Protein AF-A0A914NR14-F1 (afdb_monomer_lite)

Organism: Meloidogyne incognita (NCBI:txid6306)

Structure (mmCIF, N/CA/C/O backbone):
data_AF-A0A914NR14-F1
#
_entry.id   AF-A0A914NR14-F1
#
loop_
_atom_site.group_PDB
_atom_site.id
_atom_site.type_symbol
_atom_site.label_atom_id
_atom_site.label_alt_id
_atom_site.label_comp_id
_atom_site.label_asym_id
_atom_site.label_entity_id
_atom_site.label_seq_id
_atom_site.pdbx_PDB_ins_code
_atom_site.Cartn_x
_atom_site.Cartn_y
_atom_site.Cartn_z
_atom_site.occupancy
_atom_site.B_iso_or_equiv
_atom_site.auth_seq_id
_atom_site.auth_comp_id
_atom_site.auth_asym_id
_atom_site.auth_atom_id
_atom_site.pdbx_PDB_model_num
ATOM 1 N N . MET A 1 1 ? 8.752 2.535 11.564 1.00 39.41 1 MET A N 1
ATOM 2 C CA . MET A 1 1 ? 8.746 3.820 10.829 1.00 39.41 1 MET A CA 1
ATOM 3 C C . MET A 1 1 ? 7.407 4.492 11.110 1.00 39.41 1 MET A C 1
ATOM 5 O O . MET A 1 1 ? 6.388 3.861 10.872 1.00 39.41 1 MET A O 1
ATOM 9 N N . VAL A 1 2 ? 7.394 5.681 11.719 1.00 33.81 2 VAL A N 1
ATOM 10 C CA . VAL A 1 2 ? 6.148 6.427 11.985 1.00 33.81 2 VAL A CA 1
ATOM 11 C C . VAL A 1 2 ? 5.913 7.337 10.789 1.00 33.81 2 VAL A C 1
ATOM 13 O O . VAL A 1 2 ? 6.762 8.179 10.509 1.00 33.81 2 VAL A O 1
ATOM 16 N N . ASP A 1 3 ? 4.811 7.136 10.077 1.00 43.84 3 ASP A N 1
ATOM 17 C CA . ASP A 1 3 ? 4.462 7.901 8.877 1.00 43.84 3 ASP A CA 1
ATOM 18 C C . ASP A 1 3 ? 3.206 8.734 9.160 1.00 43.84 3 ASP A C 1
ATOM 20 O O . ASP A 1 3 ? 2.432 8.427 10.066 1.00 43.84 3 ASP A O 1
ATOM 24 N N . VAL A 1 4 ? 3.005 9.828 8.437 1.00 41.00 4 VAL A N 1
ATOM 25 C CA . VAL A 1 4 ? 1.839 10.701 8.642 1.00 41.00 4 VAL A CA 1
ATOM 26 C C . VAL A 1 4 ? 0.716 10.226 7.719 1.00 41.00 4 VAL A C 1
ATOM 28 O O . VAL A 1 4 ? 0.758 10.505 6.526 1.00 41.00 4 VAL A O 1
ATOM 31 N N . MET A 1 5 ? -0.261 9.482 8.245 1.00 51.50 5 MET A N 1
ATOM 32 C CA . MET A 1 5 ? -1.489 9.096 7.532 1.00 51.50 5 MET A CA 1
ATOM 33 C C . MET A 1 5 ? -2.672 9.114 8.507 1.00 51.50 5 MET A C 1
ATOM 35 O O . MET A 1 5 ? -2.501 9.035 9.725 1.00 51.50 5 MET A O 1
ATOM 39 N N . VAL A 1 6 ? -3.874 9.276 7.966 1.00 42.44 6 VAL A N 1
ATOM 40 C CA . VAL A 1 6 ? -5.114 9.442 8.722 1.00 42.44 6 VAL A CA 1
ATOM 41 C C . VAL A 1 6 ? -5.565 8.071 9.255 1.00 42.44 6 VAL A C 1
ATOM 43 O O . VAL A 1 6 ? -5.259 7.021 8.698 1.00 42.44 6 VAL A O 1
ATOM 46 N N . ASN A 1 7 ? -6.221 8.064 10.411 1.00 39.38 7 ASN A N 1
ATOM 47 C CA . ASN A 1 7 ? -6.814 6.865 10.991 1.00 39.38 7 ASN A CA 1
ATOM 48 C C . ASN A 1 7 ? -8.290 7.159 11.202 1.00 39.38 7 ASN A C 1
ATOM 50 O O . ASN A 1 7 ? -8.594 7.938 12.108 1.00 39.38 7 ASN A O 1
ATOM 54 N N . VAL A 1 8 ? -9.186 6.622 10.367 1.00 41.06 8 VAL A N 1
ATOM 55 C CA . VAL A 1 8 ? -10.618 6.667 10.685 1.00 41.06 8 VAL A CA 1
ATOM 56 C C . VAL A 1 8 ? -11.401 5.553 9.987 1.00 41.06 8 VAL A C 1
ATOM 58 O O . VAL A 1 8 ? -11.530 5.522 8.762 1.00 41.06 8 VAL A O 1
ATOM 61 N N . SER A 1 9 ? -12.036 4.715 10.802 1.00 30.77 9 SER A N 1
ATOM 62 C CA . SER A 1 9 ? -13.274 4.012 10.481 1.00 30.77 9 SER A CA 1
ATOM 63 C C . SER A 1 9 ? -14.329 5.047 10.045 1.00 30.77 9 SER A C 1
ATOM 65 O O . SER A 1 9 ? -14.710 5.900 10.843 1.00 30.77 9 SER A O 1
ATOM 67 N N . ASN A 1 10 ? -14.798 4.958 8.794 1.00 37.75 10 ASN A N 1
ATOM 68 C CA . ASN A 1 10 ? -15.833 5.766 8.111 1.00 37.75 10 ASN A CA 1
ATOM 69 C C . ASN A 1 10 ? -15.298 6.780 7.087 1.00 37.75 10 ASN A C 1
ATOM 71 O O . ASN A 1 10 ? -14.984 7.923 7.414 1.00 37.75 10 ASN A O 1
ATOM 75 N N . PHE A 1 11 ? -15.328 6.387 5.808 1.00 39.59 11 PHE A N 1
ATOM 76 C CA . PHE A 1 11 ? -15.273 7.326 4.689 1.00 39.59 11 PHE A CA 1
ATOM 77 C C . PHE A 1 11 ? -16.163 6.845 3.532 1.00 39.59 11 PHE A C 1
ATOM 79 O O . PHE A 1 11 ? -15.881 5.820 2.918 1.00 39.59 11 PHE A O 1
ATOM 86 N N . ILE A 1 12 ? -17.229 7.598 3.235 1.00 34.34 12 ILE A N 1
ATOM 87 C CA . ILE A 1 12 ? -17.950 7.582 1.955 1.00 34.34 12 ILE A CA 1
ATOM 88 C C . ILE A 1 12 ? -18.159 9.039 1.506 1.00 34.34 12 ILE A C 1
ATOM 90 O O . ILE A 1 12 ? -18.741 9.831 2.238 1.00 34.34 12 ILE A O 1
ATOM 94 N N . ALA A 1 13 ? -17.687 9.295 0.281 1.00 37.50 13 ALA A N 1
ATOM 95 C CA . ALA A 1 13 ? -18.101 10.274 -0.733 1.00 37.50 13 ALA A CA 1
ATOM 96 C C . ALA A 1 13 ? -17.915 11.811 -0.559 1.00 37.50 13 ALA A C 1
ATOM 98 O O . ALA A 1 13 ? -18.266 12.419 0.443 1.00 37.50 13 ALA A O 1
ATOM 99 N N . GLU A 1 14 ? -17.475 12.392 -1.694 1.00 31.56 14 GLU A N 1
ATOM 100 C CA . GLU A 1 14 ? -17.736 13.733 -2.274 1.00 31.56 14 GLU A CA 1
ATOM 101 C C . GLU A 1 14 ? -16.683 14.882 -2.209 1.00 31.56 14 GLU A C 1
ATOM 103 O O . GLU A 1 14 ? -16.430 15.493 -1.178 1.00 31.56 14 GLU A O 1
ATOM 108 N N . ASN A 1 15 ? -16.217 15.254 -3.422 1.00 34.84 15 ASN A N 1
ATOM 109 C CA . ASN A 1 15 ? -15.923 16.604 -3.970 1.00 34.84 15 ASN A CA 1
ATOM 110 C C . ASN A 1 15 ? -14.690 17.447 -3.503 1.00 34.84 15 ASN A C 1
ATOM 112 O O . ASN A 1 15 ? -14.023 17.120 -2.524 1.00 34.84 15 ASN A O 1
ATOM 116 N N . PRO A 1 16 ? -14.244 18.454 -4.306 1.00 40.41 16 PRO A N 1
ATOM 117 C CA . PRO A 1 16 ? -12.833 18.651 -4.644 1.00 40.41 16 PRO A CA 1
ATOM 118 C C . PRO A 1 16 ? -12.080 19.625 -3.723 1.00 40.41 16 PRO A C 1
ATOM 120 O O . PRO A 1 16 ? -12.512 20.743 -3.466 1.00 40.41 16 PRO A O 1
ATOM 123 N N . ARG A 1 17 ? -10.885 19.179 -3.311 1.00 43.47 17 ARG A N 1
ATOM 124 C CA . ARG A 1 17 ? -9.686 19.920 -2.858 1.00 43.47 17 ARG A CA 1
ATOM 125 C C . ARG A 1 17 ? -9.862 21.435 -2.628 1.00 43.47 17 ARG A C 1
ATOM 127 O O . ARG A 1 17 ? -9.436 22.242 -3.451 1.00 43.47 17 ARG A O 1
ATOM 134 N N . GLN A 1 18 ? -10.357 21.816 -1.453 1.00 36.59 18 GLN A N 1
ATOM 135 C CA . GLN A 1 18 ? -10.075 23.123 -0.858 1.00 36.59 18 GLN A CA 1
ATOM 136 C C . GLN A 1 18 ? -9.278 22.914 0.427 1.00 36.59 18 GLN A C 1
ATOM 138 O O . GLN A 1 18 ? -9.782 22.373 1.405 1.00 36.59 18 GLN A O 1
ATOM 143 N N . THR A 1 19 ? -8.010 23.316 0.403 1.00 46.59 19 THR A N 1
ATOM 144 C CA . THR A 1 19 ? -7.203 23.510 1.611 1.00 46.59 19 THR A CA 1
ATOM 145 C C . THR A 1 19 ? -7.312 24.983 1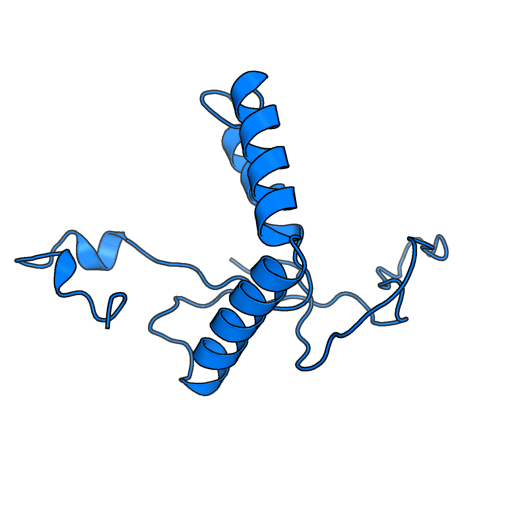.992 1.00 46.59 19 THR A C 1
ATOM 147 O O . THR A 1 19 ? -7.082 25.836 1.135 1.00 46.59 19 THR A O 1
ATOM 150 N N . ASP A 1 20 ? -7.626 25.296 3.247 1.00 46.69 20 ASP A N 1
ATOM 151 C CA . ASP A 1 20 ? -7.832 26.662 3.769 1.00 46.69 20 ASP A CA 1
ATOM 152 C C . ASP A 1 20 ? -6.556 27.531 3.841 1.00 46.69 20 ASP A C 1
ATOM 154 O O . ASP A 1 20 ? -6.577 28.637 4.379 1.00 46.69 20 ASP A O 1
ATOM 158 N N . GLY A 1 21 ? -5.430 27.049 3.307 1.00 45.31 21 GLY A N 1
ATOM 159 C CA . GLY A 1 21 ? -4.167 27.783 3.290 1.00 45.31 21 GLY A CA 1
ATOM 160 C C . GLY A 1 21 ? -3.551 27.998 4.676 1.00 45.31 21 GLY A C 1
ATOM 161 O O . GLY A 1 21 ? -2.628 28.804 4.805 1.00 45.31 21 GLY A O 1
ATOM 162 N N . SER A 1 22 ? -4.015 27.295 5.717 1.00 45.28 22 SER A N 1
ATOM 163 C CA . SER A 1 22 ? -3.427 27.392 7.050 1.00 45.28 22 SER A CA 1
ATOM 164 C C . SER A 1 22 ? -2.019 26.796 7.065 1.00 45.28 22 SER A C 1
ATOM 166 O O . SER A 1 22 ? -1.825 25.581 7.048 1.00 45.28 22 SER A O 1
ATOM 168 N N . VAL A 1 23 ? -1.017 27.672 7.168 1.00 48.75 23 VAL A N 1
ATOM 169 C CA . VAL A 1 23 ? 0.420 27.356 7.287 1.00 48.75 23 VAL A CA 1
ATOM 170 C C . VAL A 1 23 ? 0.772 26.395 8.437 1.00 48.75 23 VAL A C 1
ATOM 172 O O . VAL A 1 23 ? 1.888 25.890 8.470 1.00 48.75 23 VAL A O 1
ATOM 175 N N . ASN A 1 24 ? -0.164 26.101 9.351 1.00 51.25 24 ASN A N 1
ATOM 176 C CA . ASN A 1 24 ? 0.045 25.227 10.513 1.00 51.25 24 ASN A CA 1
ATOM 177 C C . ASN A 1 24 ? -1.058 24.164 10.714 1.00 51.25 24 ASN A C 1
ATOM 179 O O . ASN A 1 24 ? -1.095 23.510 11.758 1.00 51.25 24 ASN A O 1
ATOM 183 N N . GLY A 1 25 ? -1.974 23.987 9.757 1.00 55.06 25 GLY A N 1
ATOM 184 C CA . GLY A 1 25 ? -3.107 23.068 9.883 1.00 55.06 25 GLY A CA 1
ATOM 185 C C . GLY A 1 25 ? -3.260 22.192 8.650 1.00 55.06 25 GLY A C 1
ATOM 186 O O . GLY A 1 25 ? -3.938 22.571 7.707 1.00 55.06 25 GLY A O 1
ATOM 187 N N . CYS A 1 26 ? -2.655 21.001 8.653 1.00 64.38 26 CYS A N 1
ATOM 188 C CA . CYS A 1 26 ? -2.974 19.991 7.645 1.00 64.38 26 CYS A CA 1
ATOM 189 C C . CYS A 1 26 ? -4.380 19.458 7.936 1.00 64.38 26 CYS A C 1
ATOM 191 O O . CYS A 1 26 ? -4.549 18.613 8.815 1.00 64.38 26 CYS A O 1
ATOM 193 N N . THR A 1 27 ? -5.379 19.981 7.234 1.00 70.44 27 THR A N 1
ATOM 194 C CA . THR A 1 27 ? -6.784 19.592 7.374 1.00 70.44 27 THR A CA 1
ATOM 195 C C . THR A 1 27 ? -7.265 19.015 6.044 1.00 70.44 27 THR A C 1
ATOM 197 O O . THR A 1 27 ? -7.046 19.608 4.989 1.00 70.44 27 THR A O 1
ATOM 200 N N . LEU A 1 28 ? -7.872 17.830 6.081 1.00 68.12 28 LEU A N 1
ATOM 201 C CA . LEU A 1 28 ? -8.512 17.197 4.931 1.00 68.12 28 LEU A CA 1
ATOM 202 C C . LEU A 1 28 ? -9.747 18.001 4.490 1.00 68.12 28 LEU A C 1
ATOM 204 O O . LEU A 1 28 ? -10.284 18.803 5.253 1.00 68.12 28 LEU A O 1
ATOM 208 N N . SER A 1 29 ? -10.250 17.739 3.280 1.00 67.25 29 SER A N 1
ATOM 209 C CA . SER A 1 29 ? -11.449 18.404 2.737 1.00 67.25 29 SER A CA 1
ATOM 210 C C . SER A 1 29 ? -12.705 18.227 3.601 1.00 67.25 29 SER A C 1
ATOM 212 O O . SER A 1 29 ? -13.613 19.046 3.529 1.00 67.25 29 SER A O 1
ATOM 214 N N . ASN A 1 30 ? -12.746 17.198 4.449 1.00 67.62 30 ASN A N 1
ATOM 215 C CA . ASN A 1 30 ? -13.831 16.941 5.397 1.00 67.62 30 ASN A CA 1
ATOM 216 C C . ASN A 1 30 ? -13.635 17.613 6.776 1.00 67.62 30 ASN A C 1
ATOM 218 O O . ASN A 1 30 ? -14.355 17.298 7.720 1.00 67.62 30 ASN A O 1
ATOM 222 N N . GLY A 1 31 ? -12.635 18.487 6.934 1.00 72.69 31 GLY A N 1
ATOM 223 C CA . GLY A 1 31 ? -12.349 19.176 8.195 1.00 72.69 31 GLY A CA 1
ATOM 224 C C . GLY A 1 31 ? -11.526 18.365 9.205 1.00 72.69 31 GLY A C 1
ATOM 225 O O . GLY A 1 31 ? -11.204 18.880 10.279 1.00 72.69 31 GLY A O 1
ATOM 226 N N . GLN A 1 32 ? -11.143 17.121 8.896 1.00 69.62 32 GLN A N 1
ATOM 227 C CA . GLN A 1 32 ? -10.303 16.321 9.789 1.00 69.62 32 GLN A CA 1
ATOM 228 C C . GLN A 1 32 ? -8.847 16.773 9.746 1.00 69.62 32 GLN A C 1
ATOM 230 O O . GLN A 1 32 ? -8.238 16.878 8.683 1.00 69.62 32 GLN A O 1
ATOM 235 N N . LYS A 1 33 ? -8.250 16.973 10.923 1.00 74.12 33 LYS A N 1
ATOM 236 C CA . LYS A 1 33 ? -6.810 17.220 11.032 1.00 74.12 33 LYS A CA 1
ATOM 237 C C . LYS A 1 33 ? -6.038 15.949 10.706 1.00 74.12 33 LYS A C 1
ATOM 239 O O . LYS A 1 33 ? -6.278 14.914 11.324 1.00 74.12 33 LYS A O 1
ATOM 244 N N . VAL A 1 34 ? -5.061 16.051 9.815 1.00 70.44 34 VAL A N 1
ATOM 245 C CA . VAL A 1 34 ? -4.122 14.972 9.512 1.00 70.44 34 VAL A CA 1
ATOM 246 C C . VAL A 1 34 ? -3.367 14.592 10.788 1.00 70.44 34 VAL A C 1
ATOM 248 O O . VAL A 1 34 ? -2.812 15.451 11.474 1.00 70.44 34 VAL A O 1
ATOM 251 N N . GLN A 1 35 ? -3.372 13.301 11.116 1.00 72.00 35 GLN A N 1
ATOM 252 C CA . GLN A 1 35 ? -2.673 12.735 12.269 1.00 72.00 35 GLN A CA 1
ATOM 253 C C . GLN A 1 35 ? -1.527 11.827 11.815 1.00 72.00 35 GLN A C 1
ATOM 255 O O . GLN A 1 35 ? -1.353 11.551 10.629 1.00 72.00 35 GLN A O 1
ATOM 260 N N . LYS A 1 36 ? -0.711 11.379 12.773 1.00 74.25 36 LYS A N 1
ATOM 261 C CA . LYS A 1 36 ? 0.281 10.329 12.529 1.00 74.25 36 LYS A CA 1
ATOM 262 C C . LYS A 1 36 ? -0.413 8.970 12.447 1.00 74.25 36 LYS A C 1
ATOM 264 O O . LYS A 1 36 ? -1.270 8.674 13.276 1.00 74.25 36 LYS A O 1
ATOM 269 N N . ALA A 1 37 ? 0.042 8.130 11.525 1.00 79.19 37 ALA A N 1
ATOM 270 C CA . ALA A 1 37 ? -0.358 6.736 11.421 1.00 79.19 37 ALA A CA 1
ATOM 271 C C . ALA A 1 37 ? 0.743 5.819 11.948 1.00 79.19 37 ALA A C 1
ATOM 273 O O . ALA A 1 37 ? 1.931 5.966 11.639 1.00 79.19 37 ALA A O 1
ATOM 274 N N . LEU A 1 38 ? 0.332 4.808 12.709 1.00 85.50 38 LEU A N 1
ATOM 275 C CA . LEU A 1 38 ? 1.216 3.721 13.094 1.00 85.50 38 LEU A CA 1
ATOM 276 C C . LEU A 1 38 ? 1.126 2.601 12.055 1.00 85.50 38 LEU A C 1
ATOM 278 O O . LEU A 1 38 ? 0.126 1.894 11.969 1.00 85.50 38 LEU A O 1
ATOM 282 N N . ARG A 1 39 ? 2.195 2.419 11.277 1.00 90.62 39 ARG A N 1
ATOM 283 C CA . ARG A 1 39 ? 2.330 1.289 10.352 1.00 90.62 39 ARG A CA 1
ATOM 284 C C . ARG A 1 39 ? 2.887 0.095 11.125 1.00 90.62 39 ARG A C 1
ATOM 286 O O . ARG A 1 39 ? 4.0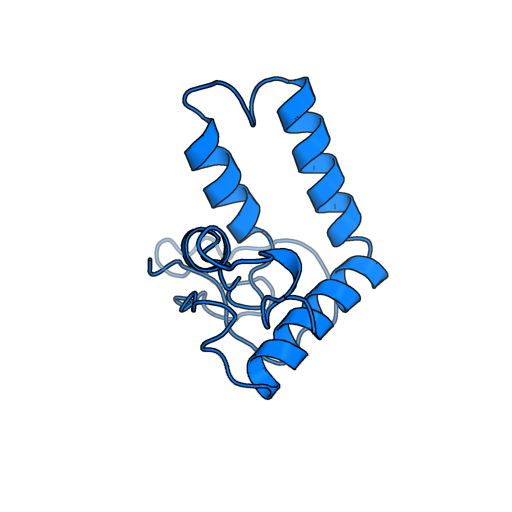45 0.124 11.539 1.00 90.62 39 ARG A O 1
ATOM 293 N N . LYS A 1 40 ? 2.047 -0.912 11.357 1.00 93.44 40 LYS A N 1
ATOM 294 C CA . LYS A 1 40 ? 2.393 -2.169 12.030 1.00 93.44 40 LYS A CA 1
ATOM 295 C C . LYS A 1 40 ? 2.781 -3.243 11.011 1.00 93.44 40 LYS A C 1
ATOM 297 O O . LYS A 1 40 ? 2.425 -3.138 9.837 1.00 93.44 40 LYS A O 1
ATOM 302 N N . GLU A 1 41 ? 3.500 -4.257 11.478 1.00 95.00 41 GLU A N 1
ATOM 303 C CA . GLU A 1 41 ? 3.705 -5.496 10.727 1.00 95.00 41 GLU A CA 1
ATOM 304 C C . GLU A 1 41 ? 2.353 -6.231 10.631 1.00 95.00 41 GLU A C 1
ATOM 306 O O . GLU A 1 41 ? 1.641 -6.335 11.630 1.00 95.00 41 GLU A O 1
ATOM 311 N N . ILE A 1 42 ? 1.960 -6.676 9.435 1.00 94.38 42 ILE A N 1
ATOM 312 C CA . ILE A 1 42 ? 0.601 -7.166 9.127 1.00 94.38 42 ILE A CA 1
ATOM 313 C C . ILE A 1 42 ? 0.184 -8.442 9.889 1.00 94.38 42 ILE A C 1
ATOM 315 O O . ILE A 1 42 ? -1.003 -8.754 9.990 1.00 94.38 42 ILE A O 1
ATOM 319 N N . ARG A 1 43 ? 1.127 -9.189 10.463 1.00 93.44 43 ARG A N 1
ATOM 320 C CA . ARG A 1 43 ? 0.868 -10.359 11.321 1.00 93.44 43 ARG A CA 1
ATOM 321 C C . ARG A 1 43 ? 0.691 -9.976 12.790 1.00 93.44 43 ARG A C 1
ATOM 323 O O . ARG A 1 43 ? 0.293 -10.818 13.582 1.00 93.44 43 ARG A O 1
ATOM 330 N N . MET A 1 44 ? 0.977 -8.723 13.144 1.00 94.44 44 MET A N 1
ATOM 331 C CA . MET A 1 44 ? 0.909 -8.192 14.511 1.00 94.44 44 MET A CA 1
ATOM 332 C C . MET A 1 44 ? -0.299 -7.270 14.748 1.00 94.44 44 MET A C 1
ATOM 334 O O . MET A 1 44 ? -0.403 -6.662 15.814 1.00 94.44 44 MET A O 1
ATOM 338 N N . ILE A 1 45 ? -1.179 -7.113 13.759 1.00 93.94 45 ILE A N 1
ATOM 339 C CA . ILE A 1 45 ? -2.430 -6.346 13.876 1.00 93.94 45 ILE A CA 1
ATOM 340 C C . ILE A 1 45 ? -3.573 -7.254 14.333 1.00 93.94 45 ILE A C 1
ATOM 342 O O . ILE A 1 45 ? -3.497 -8.467 14.138 1.00 93.94 45 ILE A O 1
ATOM 346 N N . SER A 1 46 ? -4.623 -6.681 14.924 1.00 94.69 46 SER A N 1
ATOM 347 C CA . SER A 1 46 ? -5.809 -7.468 15.285 1.00 94.69 46 SER A CA 1
ATOM 348 C C . SER A 1 46 ? -6.609 -7.901 14.051 1.00 94.69 46 SER A C 1
ATOM 350 O O . SER A 1 46 ? -6.452 -7.342 12.960 1.00 94.69 46 SER A O 1
ATOM 352 N N . ASP A 1 47 ? -7.497 -8.881 14.220 1.00 94.19 47 ASP A N 1
ATOM 353 C CA . ASP A 1 47 ? -8.392 -9.322 13.147 1.00 94.19 47 ASP A CA 1
ATOM 354 C C . ASP A 1 47 ? -9.321 -8.190 12.689 1.00 94.19 47 ASP A C 1
ATOM 356 O O . ASP A 1 47 ? -9.604 -8.059 11.499 1.00 94.19 47 ASP A O 1
ATOM 360 N N . GLU A 1 48 ? -9.758 -7.323 13.605 1.00 94.69 48 GLU A N 1
ATOM 361 C CA . GLU A 1 48 ? -10.534 -6.125 13.279 1.00 94.69 48 GLU A CA 1
ATOM 362 C C . GLU A 1 48 ? -9.726 -5.164 12.402 1.00 94.69 48 GLU A C 1
ATOM 364 O O . GLU A 1 48 ? -10.199 -4.787 11.330 1.00 94.69 48 GLU A O 1
ATOM 369 N N . GLU A 1 49 ? -8.489 -4.834 12.795 1.00 92.12 49 GLU A N 1
ATOM 370 C CA . GLU A 1 49 ? -7.601 -3.963 12.008 1.00 92.12 49 GLU A CA 1
ATOM 371 C C . GLU A 1 49 ? -7.335 -4.553 10.611 1.00 92.12 49 GLU A C 1
ATOM 373 O O . GLU A 1 49 ? -7.362 -3.842 9.602 1.00 92.12 49 GLU A O 1
ATOM 378 N N . ARG A 1 50 ? -7.123 -5.873 10.526 1.00 91.94 50 ARG A N 1
ATOM 379 C CA . ARG A 1 50 ? -6.926 -6.585 9.256 1.00 91.94 50 ARG A CA 1
ATOM 380 C C . ARG A 1 50 ? -8.170 -6.515 8.370 1.00 91.94 50 ARG A C 1
ATOM 382 O O . ARG A 1 50 ? -8.058 -6.232 7.175 1.00 91.94 50 ARG A O 1
ATOM 389 N N . ASN A 1 51 ? -9.349 -6.752 8.942 1.00 93.06 51 ASN A N 1
ATOM 390 C CA . ASN A 1 51 ? -10.618 -6.701 8.223 1.00 93.06 51 ASN A CA 1
ATOM 391 C C . ASN A 1 51 ? -10.924 -5.290 7.709 1.00 93.06 51 ASN A C 1
ATOM 393 O O . ASN A 1 51 ? -11.364 -5.148 6.567 1.00 93.06 51 ASN A O 1
ATOM 397 N N . GLU A 1 52 ? -10.650 -4.251 8.501 1.00 92.38 52 GLU A N 1
ATOM 398 C CA . GLU A 1 52 ? -10.788 -2.854 8.079 1.00 92.38 52 GLU A CA 1
ATOM 399 C C . GLU A 1 52 ? -9.830 -2.510 6.929 1.00 92.38 52 GLU A C 1
ATOM 401 O O . GLU A 1 52 ? -10.272 -1.957 5.919 1.00 92.38 52 GLU A O 1
ATOM 406 N N . LEU A 1 53 ? -8.551 -2.903 7.024 1.00 90.50 53 LEU A N 1
ATOM 407 C CA . LEU A 1 53 ? -7.567 -2.703 5.953 1.00 90.50 53 LEU A CA 1
ATOM 408 C C . LEU A 1 53 ? -8.026 -3.356 4.641 1.00 90.50 53 LEU A C 1
ATOM 410 O O . LEU A 1 53 ? -8.032 -2.715 3.589 1.00 90.50 53 LEU A O 1
ATOM 414 N N . PHE A 1 54 ? -8.423 -4.629 4.684 1.00 91.94 54 PHE A N 1
ATOM 415 C CA . PHE A 1 54 ? -8.839 -5.360 3.486 1.00 91.94 54 PHE A CA 1
ATOM 416 C C . PHE A 1 54 ? -10.165 -4.856 2.928 1.00 91.94 54 PHE A C 1
ATOM 418 O O . PHE A 1 54 ? -10.329 -4.801 1.707 1.00 91.94 54 PHE A O 1
ATOM 425 N N . LYS A 1 55 ? -11.094 -4.434 3.792 1.00 93.44 55 LYS A N 1
ATOM 426 C CA . LYS A 1 55 ? -12.316 -3.764 3.352 1.00 93.44 55 LYS A CA 1
ATOM 427 C C . LYS A 1 55 ? -11.979 -2.475 2.605 1.00 93.44 55 LYS A C 1
ATOM 429 O O . LYS A 1 55 ? -12.465 -2.309 1.496 1.00 93.44 55 LYS A O 1
ATOM 434 N N . ALA A 1 56 ? -11.113 -1.620 3.145 1.00 91.44 56 ALA A N 1
ATOM 435 C CA . ALA A 1 56 ? -10.747 -0.367 2.488 1.00 91.44 56 ALA A CA 1
ATOM 436 C C . ALA A 1 56 ? -10.063 -0.587 1.130 1.00 91.44 56 ALA A C 1
ATOM 438 O O . ALA A 1 56 ? -10.344 0.138 0.180 1.00 91.44 56 ALA A O 1
ATOM 439 N N . ILE A 1 57 ? -9.203 -1.604 1.002 1.00 91.00 57 ILE A N 1
ATOM 440 C CA . ILE A 1 57 ? -8.586 -1.957 -0.289 1.00 91.00 57 ILE A CA 1
ATOM 441 C C . ILE A 1 57 ? -9.648 -2.421 -1.298 1.00 91.00 57 ILE A C 1
ATOM 443 O O . ILE A 1 57 ? -9.576 -2.046 -2.468 1.00 91.00 57 ILE A O 1
ATOM 447 N N . ARG A 1 58 ? -10.642 -3.208 -0.863 1.00 94.19 58 ARG A N 1
ATOM 448 C CA . ARG A 1 58 ? -11.772 -3.597 -1.723 1.00 94.19 58 ARG A CA 1
ATOM 449 C C . ARG A 1 58 ? -12.629 -2.399 -2.113 1.00 94.19 58 ARG A C 1
ATOM 451 O O . ARG A 1 58 ? -12.894 -2.236 -3.295 1.00 94.19 58 ARG A O 1
ATOM 458 N N . ASP A 1 59 ? -12.960 -1.527 -1.164 1.00 93.44 59 ASP A N 1
ATOM 459 C CA . ASP A 1 59 ? -13.719 -0.305 -1.437 1.00 93.44 59 ASP A CA 1
ATOM 460 C C . ASP A 1 59 ? -12.994 0.558 -2.490 1.00 93.44 59 ASP A C 1
ATOM 462 O O . ASP A 1 59 ? -13.619 1.013 -3.443 1.00 93.44 59 ASP A O 1
ATOM 466 N N . MET A 1 60 ? -11.663 0.709 -2.394 1.00 90.88 60 MET A N 1
ATOM 467 C CA . MET A 1 60 ? -10.861 1.400 -3.420 1.00 90.88 60 MET A CA 1
ATOM 468 C C . MET A 1 60 ? -10.938 0.730 -4.792 1.00 90.88 60 MET A C 1
ATOM 470 O O . MET A 1 60 ? -10.835 1.398 -5.823 1.00 90.88 60 MET A O 1
ATOM 474 N N . LYS A 1 61 ? -11.018 -0.601 -4.833 1.00 93.81 61 LYS A N 1
ATOM 475 C CA . LYS A 1 61 ? -11.157 -1.327 -6.092 1.00 93.81 61 LYS A CA 1
ATOM 476 C C . LYS A 1 61 ? -12.541 -1.088 -6.694 1.00 93.81 61 LYS A C 1
ATOM 478 O O . LYS A 1 61 ? -12.624 -0.828 -7.892 1.00 93.81 61 LYS A O 1
ATOM 483 N N . ASP A 1 62 ? -13.580 -1.086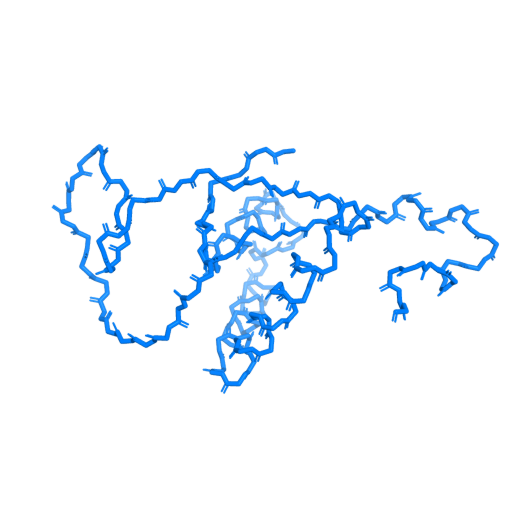 -5.867 1.00 95.62 62 ASP A N 1
ATOM 484 C CA . ASP A 1 62 ? -14.963 -0.841 -6.281 1.00 95.62 62 ASP A CA 1
ATOM 485 C C . ASP A 1 62 ? -15.177 0.605 -6.773 1.00 95.62 62 ASP A C 1
ATOM 487 O O . ASP A 1 62 ? -15.934 0.831 -7.717 1.00 95.62 62 ASP A O 1
ATOM 491 N N . THR A 1 63 ? -14.460 1.586 -6.208 1.00 91.94 63 THR A N 1
ATOM 492 C CA . THR A 1 63 ? -14.489 2.997 -6.649 1.00 91.94 63 THR A CA 1
ATOM 493 C C . THR A 1 63 ? -13.505 3.322 -7.775 1.00 91.94 63 THR A C 1
ATOM 495 O O . THR A 1 63 ? -13.428 4.471 -8.204 1.00 91.94 63 THR A O 1
ATOM 498 N N . SER A 1 64 ? -12.761 2.335 -8.290 1.00 93.38 64 SER A N 1
ATOM 499 C CA . SER A 1 64 ? -11.668 2.506 -9.270 1.00 93.38 64 SER A CA 1
ATOM 500 C C . SER A 1 64 ? -10.449 3.306 -8.780 1.00 93.38 64 SER A C 1
ATOM 502 O O . SER A 1 64 ? -9.492 3.479 -9.539 1.00 93.38 64 SER A O 1
ATOM 504 N N . ASP A 1 65 ? -10.406 3.734 -7.515 1.00 91.12 65 ASP A N 1
ATOM 505 C CA . ASP A 1 65 ? -9.240 4.407 -6.929 1.00 91.12 65 ASP A CA 1
ATOM 506 C C . ASP A 1 65 ? -7.996 3.507 -6.949 1.00 91.12 65 ASP A C 1
ATOM 508 O O . ASP A 1 65 ? -6.882 3.981 -7.185 1.00 91.12 65 ASP A O 1
ATOM 512 N N . TYR A 1 66 ? -8.179 2.193 -6.770 1.00 91.69 66 TYR A N 1
ATOM 513 C CA . TYR A 1 66 ? -7.101 1.207 -6.884 1.00 91.69 66 TYR A CA 1
ATOM 514 C C . TYR A 1 66 ? -6.492 1.184 -8.299 1.00 91.69 66 TYR A C 1
ATOM 516 O O . TYR A 1 66 ? -5.272 1.170 -8.466 1.00 91.69 66 TYR A O 1
ATOM 524 N N . ASP A 1 67 ? -7.331 1.232 -9.335 1.00 95.00 67 ASP A N 1
ATOM 525 C CA . ASP A 1 67 ? -6.875 1.221 -10.731 1.00 95.00 67 ASP A CA 1
ATOM 526 C C . ASP A 1 67 ? -6.244 2.560 -11.132 1.00 95.00 67 ASP A C 1
ATOM 528 O O . ASP A 1 67 ? -5.281 2.609 -11.908 1.00 95.00 67 ASP A O 1
ATOM 532 N N . TYR A 1 68 ? -6.732 3.657 -10.550 1.00 94.12 68 TYR A N 1
ATOM 533 C CA . TYR A 1 68 ? -6.134 4.975 -10.700 1.00 94.12 68 TYR A CA 1
ATOM 534 C C . TYR A 1 68 ? -4.702 5.014 -10.154 1.00 94.12 68 TYR A C 1
ATOM 536 O O . TYR A 1 68 ? -3.785 5.429 -10.870 1.00 94.12 68 TYR A O 1
ATOM 544 N N . ILE A 1 69 ? -4.464 4.529 -8.928 1.00 92.12 69 ILE A N 1
ATOM 545 C CA . ILE A 1 69 ? -3.101 4.493 -8.375 1.00 92.12 69 ILE A CA 1
ATOM 546 C C . ILE A 1 69 ? -2.195 3.552 -9.182 1.00 92.12 69 ILE A C 1
ATOM 548 O O . ILE A 1 69 ? -1.070 3.939 -9.508 1.00 92.12 69 ILE A O 1
ATOM 552 N N . ALA A 1 70 ? -2.702 2.393 -9.619 1.00 94.75 70 ALA A N 1
ATOM 553 C CA . ALA A 1 70 ? -1.960 1.473 -10.482 1.00 94.75 70 ALA A CA 1
ATOM 554 C C . ALA A 1 70 ? -1.542 2.144 -11.804 1.00 94.75 70 ALA A C 1
ATOM 556 O O . ALA A 1 70 ? -0.406 1.997 -12.258 1.00 94.75 70 ALA A O 1
ATOM 557 N N . THR A 1 71 ? -2.424 2.961 -12.386 1.00 96.62 71 THR A N 1
ATOM 558 C CA . THR A 1 71 ? -2.120 3.744 -13.590 1.00 96.62 71 THR A CA 1
ATOM 559 C C . THR A 1 71 ? -1.019 4.772 -13.339 1.00 96.62 71 THR A C 1
ATOM 561 O O . THR A 1 71 ? -0.130 4.925 -14.178 1.00 96.62 71 THR A O 1
ATOM 564 N N . ILE A 1 72 ? -1.025 5.456 -12.190 1.00 95.75 72 ILE A N 1
ATOM 565 C CA . ILE A 1 72 ? 0.043 6.407 -11.849 1.00 95.75 72 ILE A CA 1
ATOM 566 C C . ILE A 1 72 ? 1.395 5.695 -11.716 1.00 95.75 72 ILE A C 1
ATOM 568 O O . ILE A 1 72 ? 2.405 6.223 -12.186 1.00 95.75 72 ILE A O 1
ATOM 572 N N . HIS A 1 73 ? 1.429 4.510 -11.099 1.00 96.25 73 HIS A N 1
ATOM 573 C CA . HIS A 1 73 ? 2.648 3.699 -11.025 1.00 96.25 73 HIS A CA 1
ATOM 574 C C . HIS A 1 73 ? 3.160 3.315 -12.413 1.00 96.25 73 HIS A C 1
ATOM 576 O O . HIS A 1 73 ? 4.321 3.593 -12.718 1.00 96.25 73 HIS A O 1
ATOM 582 N N . ARG A 1 74 ? 2.286 2.792 -13.284 1.00 97.62 74 ARG A N 1
ATOM 583 C CA . ARG A 1 74 ? 2.631 2.442 -14.671 1.00 97.62 74 ARG A CA 1
ATOM 584 C C . ARG A 1 74 ? 3.256 3.620 -15.420 1.00 97.62 74 ARG A C 1
ATOM 586 O O . ARG A 1 74 ? 4.322 3.475 -16.007 1.00 97.62 74 ARG A O 1
ATOM 593 N N . LEU A 1 75 ? 2.626 4.794 -15.372 1.00 97.38 75 LEU A N 1
ATOM 594 C CA . LEU A 1 75 ? 3.128 5.988 -16.060 1.00 97.38 75 LEU A CA 1
ATOM 595 C C . LEU A 1 75 ? 4.489 6.442 -15.515 1.00 97.38 75 LEU A C 1
ATOM 597 O O . LEU A 1 75 ? 5.367 6.829 -16.283 1.00 97.38 75 LEU A O 1
ATOM 601 N N . ALA A 1 76 ? 4.689 6.376 -14.197 1.00 96.00 76 ALA A N 1
ATOM 602 C CA . ALA A 1 76 ? 5.966 6.726 -13.586 1.00 96.00 76 ALA A CA 1
ATOM 603 C C . ALA A 1 76 ? 7.075 5.711 -13.907 1.00 96.00 76 ALA A C 1
ATOM 605 O O . ALA A 1 76 ? 8.236 6.101 -14.037 1.00 96.00 76 ALA A O 1
ATOM 606 N N . TYR A 1 77 ? 6.735 4.430 -14.053 1.00 95.56 77 TYR A N 1
ATOM 607 C CA . TYR A 1 77 ? 7.650 3.404 -14.548 1.00 95.56 77 TYR A CA 1
ATOM 608 C C . TYR A 1 77 ? 8.066 3.675 -16.000 1.00 95.56 77 TYR A C 1
ATOM 610 O O . TYR A 1 77 ? 9.260 3.724 -16.284 1.00 95.56 77 TYR A O 1
ATOM 618 N N . GLU A 1 78 ? 7.106 3.927 -16.896 1.00 96.88 78 GLU A N 1
ATOM 619 C CA . GLU A 1 78 ? 7.356 4.212 -18.321 1.00 96.88 78 GLU A CA 1
ATOM 620 C C . GLU A 1 78 ? 8.254 5.439 -18.534 1.00 96.88 78 GLU A C 1
ATOM 622 O O . GLU A 1 78 ? 9.023 5.494 -19.489 1.00 96.88 78 GLU A O 1
ATOM 627 N N . GLN A 1 79 ? 8.192 6.407 -17.619 1.00 94.44 79 GLN A N 1
ATOM 628 C CA . GLN A 1 79 ? 9.019 7.616 -17.636 1.00 94.44 79 GLN A CA 1
ATOM 629 C C . GLN A 1 79 ? 10.369 7.445 -16.913 1.00 94.44 79 GLN A C 1
ATOM 631 O O . GLN A 1 79 ? 11.140 8.399 -16.831 1.00 94.44 79 GLN A O 1
ATOM 636 N N . GLY A 1 80 ? 10.655 6.267 -16.345 1.00 92.19 80 GLY A N 1
ATOM 637 C CA . GLY A 1 80 ? 11.869 6.004 -15.561 1.00 92.19 80 GLY A CA 1
ATOM 638 C C . GLY A 1 80 ? 11.920 6.730 -14.210 1.00 92.19 80 GLY A C 1
ATOM 639 O O . GLY A 1 80 ? 12.973 6.799 -13.583 1.00 92.19 80 GLY A O 1
ATOM 640 N N . GLY A 1 81 ? 10.797 7.288 -13.751 1.00 91.62 81 GLY A N 1
ATOM 641 C CA . GLY A 1 81 ? 10.710 8.063 -12.511 1.00 91.62 81 GLY A CA 1
ATOM 642 C C . GLY A 1 81 ? 10.477 7.217 -11.258 1.00 91.62 81 GLY A C 1
ATOM 643 O O . GLY A 1 81 ? 10.799 7.661 -10.158 1.00 91.62 81 GLY A O 1
ATOM 644 N N . ALA A 1 82 ? 9.926 6.007 -11.407 1.00 94.19 82 ALA A N 1
ATOM 645 C CA . ALA A 1 82 ? 9.621 5.136 -10.272 1.00 94.19 82 ALA A CA 1
ATOM 646 C C . ALA A 1 82 ? 10.768 4.182 -9.909 1.00 94.19 82 ALA A C 1
ATOM 648 O O . ALA A 1 82 ? 10.963 3.909 -8.729 1.00 94.19 82 ALA A O 1
ATOM 649 N N . HIS A 1 83 ? 11.521 3.660 -10.884 1.00 97.00 83 HIS A N 1
ATOM 650 C CA . HIS A 1 83 ? 12.488 2.564 -10.693 1.00 97.00 83 HIS A CA 1
ATOM 651 C C . HIS A 1 83 ? 13.879 2.906 -11.236 1.00 97.00 83 HIS A C 1
ATOM 653 O O . HIS A 1 83 ? 14.030 3.808 -12.051 1.00 97.00 83 HIS A O 1
ATOM 659 N N . ASN A 1 84 ? 14.896 2.156 -10.794 1.00 93.50 84 ASN A N 1
ATOM 660 C CA . ASN A 1 84 ? 16.274 2.195 -11.315 1.00 93.50 84 ASN A CA 1
ATOM 661 C C . ASN A 1 84 ? 17.006 3.549 -11.203 1.00 93.50 84 ASN A C 1
ATOM 663 O O . ASN A 1 84 ? 18.000 3.773 -11.890 1.00 93.50 84 ASN A O 1
ATOM 667 N N . GLY A 1 85 ? 16.553 4.442 -10.321 1.00 94.19 85 GLY A N 1
ATOM 668 C CA . GLY A 1 85 ? 17.158 5.756 -10.119 1.00 94.19 85 GLY A CA 1
ATOM 669 C C . GLY A 1 85 ? 17.030 6.266 -8.686 1.00 94.19 85 GLY A C 1
ATOM 670 O O . GLY A 1 85 ? 16.344 5.675 -7.852 1.00 94.19 85 GLY A O 1
ATOM 671 N N . ALA A 1 86 ? 17.668 7.405 -8.406 1.00 95.62 86 ALA A N 1
ATOM 672 C CA . ALA A 1 86 ? 17.695 8.020 -7.074 1.00 95.62 86 ALA A CA 1
ATOM 673 C C . ALA A 1 86 ? 16.298 8.384 -6.530 1.00 95.62 86 ALA A C 1
ATOM 675 O O . ALA A 1 86 ? 16.112 8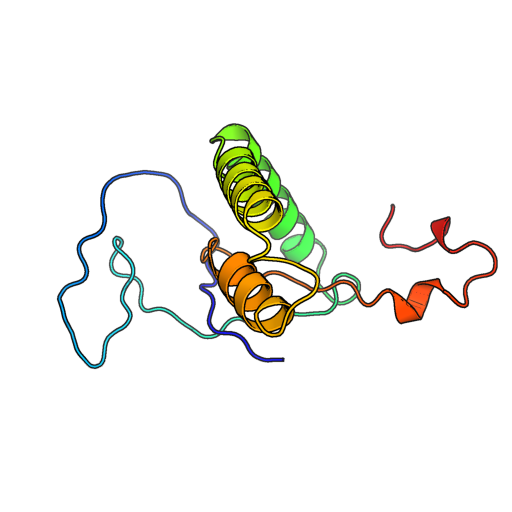.496 -5.321 1.00 95.62 86 ALA A O 1
ATOM 676 N N . ALA A 1 87 ? 15.306 8.533 -7.414 1.00 94.50 87 ALA A N 1
ATOM 677 C CA . ALA A 1 87 ? 13.924 8.813 -7.042 1.00 94.50 87 ALA A CA 1
ATOM 678 C C . ALA A 1 87 ? 13.165 7.593 -6.487 1.00 94.50 87 ALA A C 1
ATOM 680 O O . ALA A 1 87 ? 12.093 7.789 -5.921 1.00 94.50 87 ALA A O 1
ATOM 681 N N . PHE A 1 88 ? 13.698 6.365 -6.599 1.00 95.50 88 PHE A N 1
ATOM 682 C CA . PHE A 1 88 ? 12.994 5.123 -6.246 1.00 95.50 88 PHE A CA 1
ATOM 683 C C . PHE A 1 88 ? 12.303 5.184 -4.878 1.00 95.50 88 PHE A C 1
ATOM 685 O O . PHE A 1 88 ? 11.088 4.993 -4.784 1.00 95.50 88 PHE A O 1
ATOM 692 N N . PHE A 1 89 ? 13.062 5.497 -3.826 1.00 93.50 89 PHE A N 1
ATOM 693 C CA . PHE A 1 89 ? 12.538 5.524 -2.461 1.00 93.50 89 PHE A CA 1
ATOM 694 C C . PHE A 1 89 ? 11.559 6.675 -2.241 1.00 93.50 89 PHE A C 1
ATOM 696 O O . PHE A 1 89 ? 10.466 6.462 -1.722 1.00 93.50 89 PHE A O 1
ATOM 703 N N . SER A 1 90 ? 11.922 7.889 -2.659 1.00 93.44 90 SER A N 1
ATOM 704 C CA . SER A 1 90 ? 11.070 9.068 -2.484 1.00 93.44 90 SER A CA 1
ATOM 705 C C . SER A 1 90 ? 9.739 8.914 -3.221 1.00 93.44 90 SER A C 1
ATOM 707 O O . SER A 1 90 ? 8.691 9.215 -2.659 1.00 93.44 90 SER A O 1
ATOM 709 N N . TRP A 1 91 ? 9.758 8.373 -4.441 1.00 94.38 91 TRP A N 1
ATOM 710 C CA . TRP A 1 91 ? 8.554 8.160 -5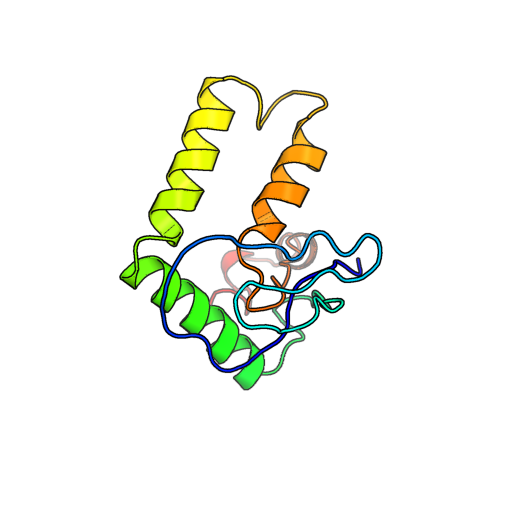.237 1.00 94.38 91 TRP A CA 1
ATOM 711 C C . TRP A 1 91 ? 7.615 7.136 -4.583 1.00 94.38 91 TRP A C 1
ATOM 713 O O . TRP A 1 91 ? 6.430 7.426 -4.429 1.00 94.38 91 TRP A O 1
ATOM 723 N N . HIS A 1 92 ? 8.120 5.975 -4.136 1.00 93.81 92 HIS A N 1
ATOM 724 C CA . HIS A 1 92 ? 7.272 4.949 -3.506 1.00 93.81 92 HIS A CA 1
ATOM 725 C C . HIS A 1 92 ? 6.763 5.374 -2.123 1.00 93.81 92 HIS A C 1
ATOM 727 O O . HIS A 1 92 ? 5.632 5.041 -1.765 1.00 93.81 92 HIS A O 1
ATOM 733 N N . ASN A 1 93 ? 7.553 6.146 -1.367 1.00 89.88 93 ASN A N 1
ATOM 734 C CA . ASN A 1 93 ? 7.112 6.725 -0.097 1.00 89.88 93 ASN A CA 1
ATOM 735 C C . ASN A 1 93 ? 5.914 7.659 -0.300 1.00 89.88 93 ASN A C 1
ATOM 737 O O . ASN A 1 93 ? 4.901 7.511 0.380 1.00 89.88 93 ASN A O 1
ATOM 741 N N . GLU A 1 94 ? 5.993 8.578 -1.264 1.00 88.88 94 GLU A N 1
ATOM 742 C CA . GLU A 1 94 ? 4.873 9.473 -1.575 1.00 88.88 94 GLU A CA 1
ATOM 743 C C . GLU A 1 94 ? 3.697 8.735 -2.224 1.00 88.88 94 GLU A C 1
ATOM 745 O O . GLU A 1 94 ? 2.540 9.068 -1.973 1.00 88.88 94 GLU A O 1
ATOM 750 N N . TYR A 1 95 ? 3.963 7.693 -3.013 1.00 89.62 95 TYR A N 1
ATOM 751 C CA . TYR A 1 95 ? 2.926 6.841 -3.592 1.00 89.62 95 TYR A CA 1
ATOM 752 C C . TYR A 1 95 ? 2.077 6.159 -2.512 1.00 89.62 95 TYR A C 1
ATOM 754 O O . TYR A 1 95 ? 0.849 6.194 -2.592 1.00 89.62 95 TYR A O 1
ATOM 762 N N . CYS A 1 96 ? 2.710 5.613 -1.467 1.00 87.50 96 CYS A N 1
ATOM 763 C CA . CYS A 1 96 ? 2.004 4.955 -0.366 1.00 87.50 96 CYS A CA 1
ATOM 764 C C . CYS A 1 96 ? 1.095 5.919 0.414 1.00 87.50 96 CYS A C 1
ATOM 766 O O . CYS A 1 96 ? 0.059 5.488 0.907 1.00 87.50 96 CYS A O 1
ATOM 768 N N . LYS A 1 97 ? 1.428 7.216 0.487 1.00 81.25 97 LYS A N 1
ATOM 769 C CA . LYS A 1 97 ? 0.662 8.258 1.210 1.00 81.25 97 LYS A CA 1
ATOM 770 C C . LYS A 1 97 ? -0.666 8.655 0.565 1.00 81.25 97 LYS A C 1
ATOM 772 O O . LYS A 1 97 ? -1.434 9.400 1.166 1.00 81.25 97 LYS A O 1
ATOM 777 N N . ARG A 1 98 ? -0.959 8.174 -0.645 1.00 70.81 98 ARG A N 1
ATOM 778 C CA . ARG A 1 98 ? -2.114 8.623 -1.442 1.00 70.81 98 ARG A CA 1
ATOM 779 C C . ARG A 1 98 ? -3.465 8.067 -1.002 1.00 70.81 98 ARG A C 1
ATOM 781 O O . ARG A 1 98 ? -4.474 8.602 -1.450 1.00 70.81 98 ARG A O 1
ATOM 788 N N . ASN A 1 99 ? -3.499 7.072 -0.114 1.00 67.75 99 ASN A N 1
ATOM 789 C CA . ASN A 1 99 ? -4.714 6.727 0.618 1.00 67.75 99 ASN A CA 1
ATOM 790 C C . ASN A 1 99 ? -4.548 7.123 2.091 1.00 67.75 99 ASN A C 1
ATOM 792 O O . ASN A 1 99 ? -3.884 6.405 2.839 1.00 67.75 99 ASN A O 1
ATOM 796 N N . PRO A 1 100 ? -5.111 8.266 2.514 1.00 61.25 100 PRO A N 1
ATOM 797 C CA . PRO A 1 100 ? -4.955 8.714 3.880 1.00 61.25 100 PRO A CA 1
ATOM 798 C C . PRO A 1 100 ? -5.818 7.910 4.855 1.00 61.25 100 PRO A C 1
ATOM 800 O O . PRO A 1 100 ? -5.452 7.881 6.014 1.00 61.25 100 PRO A O 1
ATOM 803 N N . SER A 1 101 ? -6.918 7.272 4.441 1.00 62.59 101 SER A N 1
ATOM 804 C CA . SER A 1 101 ? -8.000 6.845 5.348 1.00 62.59 101 SER A CA 1
ATOM 805 C C . SER A 1 101 ? -7.607 5.787 6.387 1.00 62.59 101 SER A C 1
ATOM 807 O O . SER A 1 101 ? -8.221 5.727 7.453 1.00 62.59 101 SER A O 1
ATOM 809 N N . LEU A 1 102 ? -6.583 4.978 6.102 1.00 72.81 102 LEU A N 1
ATOM 810 C CA . LEU A 1 102 ? -6.037 3.975 7.016 1.00 72.81 102 LEU A CA 1
ATOM 811 C C . LEU A 1 102 ? -4.509 3.941 6.945 1.00 72.81 102 LEU A C 1
ATOM 813 O O . LEU A 1 102 ? -3.899 4.212 5.909 1.00 72.81 102 LEU A O 1
ATOM 817 N N . ALA A 1 103 ? -3.884 3.527 8.048 1.00 82.25 103 ALA A N 1
ATOM 818 C CA . ALA A 1 103 ? -2.455 3.256 8.079 1.00 82.25 103 ALA A CA 1
ATOM 819 C C . ALA A 1 103 ? -2.117 2.056 7.178 1.00 82.25 103 ALA A C 1
ATOM 821 O O . ALA A 1 103 ? -2.571 0.941 7.426 1.00 82.25 103 ALA A O 1
ATOM 822 N N . LEU A 1 104 ? -1.253 2.244 6.175 1.00 88.75 104 LEU A N 1
ATOM 823 C CA . LEU A 1 104 ? -0.783 1.128 5.352 1.00 88.75 104 LEU A CA 1
ATOM 824 C C . LEU A 1 104 ? 0.189 0.247 6.153 1.00 88.75 104 LEU A C 1
ATOM 826 O O . LEU A 1 104 ? 1.357 0.599 6.341 1.00 88.75 104 LEU A O 1
ATOM 830 N N . HIS A 1 105 ? -0.280 -0.900 6.635 1.00 92.19 105 HIS A N 1
ATOM 831 C CA . HIS A 1 105 ? 0.560 -1.890 7.313 1.00 92.19 105 HIS A CA 1
ATOM 832 C C . HIS A 1 105 ? 1.626 -2.461 6.370 1.00 92.19 105 HIS A C 1
ATOM 834 O O . HIS A 1 105 ? 1.491 -2.403 5.146 1.00 92.19 105 HIS A O 1
ATOM 840 N N . TYR A 1 106 ? 2.733 -2.940 6.934 1.00 93.50 106 TYR A N 1
ATOM 841 C CA . TYR A 1 106 ? 3.848 -3.465 6.153 1.00 93.50 106 TYR A CA 1
ATOM 842 C C . TYR A 1 106 ? 3.967 -4.975 6.301 1.00 93.50 106 TYR A C 1
ATOM 844 O O . TYR A 1 106 ? 3.605 -5.559 7.320 1.00 93.50 106 TYR A O 1
ATOM 852 N N . PHE A 1 107 ? 4.516 -5.578 5.257 1.00 94.12 107 PHE A N 1
ATOM 853 C CA . PHE A 1 107 ? 4.881 -6.976 5.217 1.00 94.12 107 PHE A CA 1
ATOM 854 C C . PHE A 1 107 ? 6.409 -7.073 5.317 1.00 94.12 107 PHE A C 1
ATOM 856 O O . PHE A 1 107 ? 7.116 -6.581 4.438 1.00 94.12 107 PHE A O 1
ATOM 863 N N . ASP A 1 108 ? 6.917 -7.682 6.392 1.00 95.00 108 ASP A N 1
ATOM 864 C CA . ASP A 1 108 ? 8.333 -8.044 6.481 1.00 95.00 108 ASP A CA 1
ATOM 865 C C . ASP A 1 108 ? 8.568 -9.426 5.855 1.00 95.00 108 ASP A C 1
ATOM 867 O O . ASP A 1 108 ? 8.333 -10.460 6.490 1.00 95.00 108 ASP A O 1
ATOM 871 N N . SER A 1 109 ? 9.026 -9.425 4.600 1.00 92.56 109 SER A N 1
ATOM 872 C CA . SER A 1 10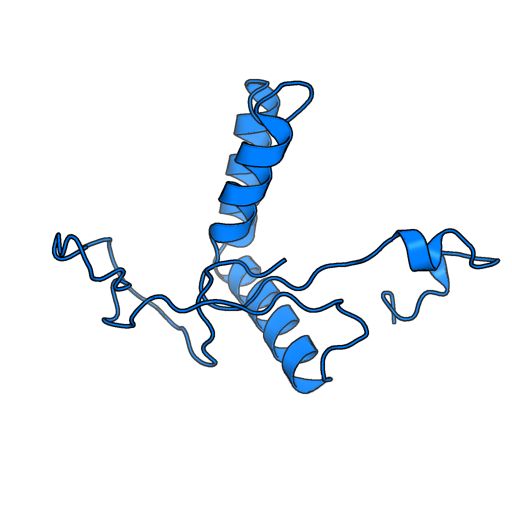9 ? 9.328 -10.634 3.821 1.00 92.56 109 SER A CA 1
ATOM 873 C C . SER A 1 109 ? 10.557 -11.397 4.303 1.00 92.56 109 SER A C 1
ATOM 875 O O . SER A 1 109 ? 10.774 -12.540 3.897 1.00 92.56 109 SER A O 1
ATOM 877 N N . THR A 1 110 ? 11.392 -10.790 5.151 1.00 94.94 110 THR A N 1
ATOM 878 C CA . THR A 1 110 ? 12.575 -11.472 5.694 1.00 94.94 110 THR A CA 1
ATOM 879 C C . THR A 1 110 ? 12.196 -12.576 6.683 1.00 94.94 110 THR A C 1
ATOM 881 O O . THR A 1 110 ? 12.993 -13.482 6.913 1.00 94.94 110 THR A O 1
ATOM 884 N N . LEU A 1 111 ? 10.960 -12.550 7.197 1.00 93.00 111 LEU A N 1
ATOM 885 C CA . LEU A 1 111 ? 10.412 -13.568 8.092 1.00 93.00 111 LEU A CA 1
ATOM 886 C C . LEU A 1 111 ? 9.940 -14.840 7.361 1.00 93.00 111 LEU A C 1
ATOM 888 O O . LEU A 1 111 ? 9.877 -15.894 7.989 1.00 93.00 111 LEU A O 1
ATOM 892 N N . ASP A 1 112 ? 9.660 -14.783 6.053 1.00 93.94 112 ASP A N 1
ATOM 893 C CA . ASP A 1 112 ? 9.179 -15.939 5.263 1.00 93.94 112 ASP A CA 1
ATOM 894 C C . ASP A 1 112 ? 10.285 -16.656 4.510 1.00 93.94 112 ASP A C 1
ATOM 896 O O . ASP A 1 112 ? 10.223 -17.868 4.325 1.00 93.94 112 ASP A O 1
ATOM 900 N N . SER A 1 113 ? 11.317 -15.918 4.091 1.00 90.69 113 SER A N 1
ATOM 901 C CA . SER A 1 113 ? 12.475 -16.496 3.409 1.00 90.69 113 SER A CA 1
ATOM 902 C C . SER A 1 113 ? 13.129 -17.685 4.138 1.00 90.69 113 SER A C 1
ATOM 904 O O . SER A 1 113 ? 13.666 -18.536 3.428 1.00 90.69 113 SER A O 1
ATOM 906 N N . PRO A 1 114 ? 13.149 -17.775 5.487 1.00 93.44 114 PRO A N 1
ATOM 907 C CA . PRO A 1 114 ? 13.724 -18.925 6.184 1.00 93.44 114 PRO A CA 1
ATOM 908 C C . PRO A 1 114 ? 12.753 -20.100 6.393 1.00 93.44 114 PRO A C 1
ATOM 910 O O . PRO A 1 114 ? 13.176 -21.129 6.923 1.00 93.44 114 PRO A O 1
ATOM 913 N N . LEU A 1 115 ? 11.471 -19.985 6.027 1.00 94.06 115 LEU A N 1
ATOM 914 C CA . LEU A 1 115 ? 10.535 -21.108 6.130 1.00 94.06 115 LEU A CA 1
ATOM 915 C C . LEU A 1 115 ? 10.934 -22.223 5.144 1.00 94.06 115 LEU A C 1
ATOM 917 O O . LEU A 1 115 ? 11.361 -21.912 4.030 1.00 94.06 115 LEU A O 1
ATOM 921 N N . PRO A 1 116 ? 10.744 -23.516 5.488 1.00 96.44 116 PRO A N 1
ATOM 922 C CA . PRO A 1 116 ? 10.958 -24.619 4.544 1.00 96.44 116 PRO A CA 1
ATOM 923 C C . PRO A 1 116 ? 10.171 -24.437 3.240 1.00 96.44 116 PRO A C 1
ATOM 925 O O . PRO A 1 116 ? 10.675 -24.733 2.158 1.00 96.44 116 PRO A O 1
ATOM 928 N N . THR A 1 117 ? 8.966 -23.879 3.364 1.00 95.75 117 THR A N 1
ATOM 929 C CA . THR A 1 117 ? 8.118 -23.448 2.257 1.00 95.75 117 THR A CA 1
ATOM 930 C C . THR A 1 117 ? 7.630 -22.025 2.561 1.00 95.75 117 THR A C 1
ATOM 932 O O . THR A 1 117 ? 6.723 -21.859 3.373 1.00 95.75 117 THR A O 1
ATOM 935 N N . PRO A 1 118 ? 8.178 -20.969 1.932 1.00 92.88 118 PRO A N 1
ATOM 936 C CA . PRO A 1 118 ? 7.742 -19.586 2.183 1.00 92.88 118 PRO A CA 1
ATOM 937 C C . PRO A 1 118 ? 6.248 -19.332 1.925 1.00 92.88 118 PRO A C 1
ATOM 939 O O . PRO A 1 118 ? 5.657 -18.438 2.525 1.00 92.88 118 PRO A O 1
ATOM 942 N N . ALA A 1 119 ? 5.621 -20.138 1.060 1.00 91.56 119 ALA A N 1
ATOM 943 C CA . ALA A 1 119 ? 4.183 -20.088 0.801 1.00 91.56 119 ALA A CA 1
ATOM 944 C C . ALA A 1 119 ? 3.321 -20.562 1.989 1.00 91.56 119 ALA A C 1
ATOM 946 O O . ALA A 1 119 ? 2.140 -20.239 2.029 1.00 91.56 119 ALA A O 1
ATOM 947 N N . ASP A 1 120 ? 3.901 -21.253 2.978 1.00 93.44 120 ASP A N 1
ATOM 948 C CA . ASP A 1 120 ? 3.191 -21.693 4.189 1.00 93.44 120 ASP A CA 1
ATOM 949 C C . ASP A 1 120 ? 3.049 -20.566 5.232 1.00 93.44 120 ASP A C 1
ATOM 951 O O . ASP A 1 120 ? 2.598 -20.792 6.355 1.00 93.44 120 ASP A O 1
ATOM 955 N N . SER A 1 121 ? 3.437 -19.337 4.883 1.00 93.06 121 SER A N 1
ATOM 956 C CA . SER A 1 121 ? 3.265 -18.171 5.741 1.00 93.06 121 SER A CA 1
ATOM 957 C C . SER A 1 121 ? 1.807 -17.925 6.114 1.00 93.06 121 SER A C 1
ATOM 959 O O . SER A 1 121 ? 0.923 -17.927 5.258 1.00 93.06 121 SER A O 1
ATOM 961 N N . VAL A 1 122 ? 1.577 -17.548 7.375 1.00 90.81 122 VAL A N 1
ATOM 962 C CA . VAL A 1 122 ? 0.273 -17.076 7.880 1.00 90.81 122 VAL A CA 1
ATOM 963 C C . VAL A 1 122 ? -0.264 -15.850 7.126 1.00 90.81 122 VAL A C 1
ATOM 965 O O . VAL A 1 122 ? -1.422 -15.481 7.278 1.00 90.81 122 VAL A O 1
ATOM 968 N N . LEU A 1 123 ? 0.570 -15.186 6.321 1.00 89.44 123 LEU A N 1
ATOM 969 C CA . LEU A 1 123 ? 0.142 -14.073 5.479 1.00 89.44 123 LEU A CA 1
ATOM 970 C C . LEU A 1 123 ? -0.855 -14.494 4.385 1.00 89.44 123 LEU A C 1
ATOM 972 O O . LEU A 1 123 ? -1.643 -13.661 3.943 1.00 89.44 123 LEU A O 1
ATOM 976 N N . PHE A 1 124 ? -0.794 -15.747 3.928 1.00 88.50 124 PHE A N 1
ATOM 977 C CA . PHE A 1 124 ? -1.540 -16.229 2.760 1.00 88.50 124 PHE A CA 1
ATOM 978 C C . PHE A 1 124 ? -2.797 -17.045 3.108 1.00 88.50 124 PHE A C 1
ATOM 980 O O . PHE A 1 124 ? -3.422 -17.596 2.201 1.00 88.50 124 PHE A O 1
ATOM 987 N N . TYR A 1 125 ? -3.160 -17.107 4.393 1.00 77.50 125 TYR A N 1
ATOM 988 C CA . TYR A 1 125 ? -4.364 -17.758 4.923 1.00 77.50 125 TYR A CA 1
ATOM 989 C C . TYR A 1 125 ? -5.378 -16.712 5.396 1.00 77.50 125 TYR A C 1
ATOM 991 O O . TYR A 1 125 ? -6.585 -16.931 5.151 1.00 77.50 125 TYR A O 1
#

pLDDT: mean 79.38, std 20.87, range [30.77, 97.62]

Sequence (125 aa):
MVDVMVNVSNFIAENPRQTDGSVNGCTLSNGQKVQKALRKEIRMISDEERNELFKAIRDMKDTSDYDYIATIHRLAYEQGGAHNGAAFFSWHNEYCKRNPSLALHYFDSTLDSPLPTPADSVLFY

Foldseek 3Di:
DKAWFAEDDDDDDDDDDDDPPPPPFCADPVRHTTGIADAAAQVPDDPVLNVVVVVVCVVCVVVCVNVVLVVVQVVCVVVVQCDDDPNVVVVVSVSLRPHRHHRHHDHDLVVLVPDPHSCPDPVND

Radius of gyration: 16.84 Å; chains: 1; bounding box: 36×52×34 Å

Secondary structure (DSSP, 8-state):
-EE-----S-------------TT--B-TTSPBP--EE--BTTSS-HHHHHHHHHHHHHHHHTTHHHHHHHHHHHHHHTTSSSSSTTHHHHHHHHHTT--SS---B--GGGTTTSSSGGGSGGG-

InterPro domains:
  IPR008922 Di-copper centre-containing domain superfamily [G3DSA:1.10.1280.10] (33-125)
  IPR008922 Di-copper centre-containing domain superfamily [SSF48056] (35-118)
  IPR050316 Tyrosinase and Hemocyanin [PTHR11474] (24-106)